Protein AF-A0A564YBV9-F1 (afdb_monomer_lite)

Structure (mmCIF, N/CA/C/O backbone):
data_AF-A0A564YBV9-F1
#
_entry.id   AF-A0A564YBV9-F1
#
loop_
_atom_site.group_PDB
_atom_site.id
_atom_site.type_symbol
_atom_site.label_atom_id
_atom_site.label_alt_id
_atom_site.label_comp_id
_atom_site.label_asym_id
_atom_site.label_entity_id
_atom_site.label_seq_id
_atom_site.pdbx_PDB_ins_code
_atom_site.Cartn_x
_atom_site.Cartn_y
_atom_site.Cartn_z
_atom_site.occupancy
_atom_site.B_iso_or_equiv
_atom_site.auth_seq_id
_atom_site.auth_comp_id
_atom_site.auth_asym_id
_atom_site.auth_atom_id
_atom_site.pdbx_PDB_model_num
ATOM 1 N N . MET A 1 1 ? 28.459 31.994 -15.730 1.00 52.47 1 MET A N 1
ATOM 2 C CA . MET A 1 1 ? 27.189 31.229 -15.666 1.00 52.47 1 MET A CA 1
ATOM 3 C C . MET A 1 1 ? 26.788 30.588 -17.004 1.00 52.47 1 MET A C 1
ATOM 5 O O . MET A 1 1 ? 25.955 29.699 -17.002 1.00 52.47 1 MET A O 1
ATOM 9 N N . THR A 1 2 ? 27.406 30.955 -18.134 1.00 53.72 2 THR A N 1
ATOM 10 C CA . THR A 1 2 ? 27.138 30.392 -19.476 1.00 53.72 2 THR A CA 1
ATOM 11 C C . THR A 1 2 ? 27.964 29.143 -19.844 1.00 53.72 2 THR A C 1
ATOM 13 O O . THR A 1 2 ? 27.590 28.426 -20.763 1.00 53.72 2 THR A O 1
ATOM 16 N N . PHE A 1 3 ? 29.048 28.832 -19.117 1.00 54.91 3 PHE A N 1
ATOM 17 C CA . PHE A 1 3 ? 29.928 27.680 -19.401 1.00 54.91 3 PHE A CA 1
ATOM 18 C C . PHE A 1 3 ? 29.338 26.325 -18.952 1.00 54.91 3 PHE A C 1
ATOM 20 O O . PHE A 1 3 ? 29.432 25.338 -19.670 1.00 54.91 3 PHE A O 1
ATOM 27 N N . PHE A 1 4 ? 28.636 26.287 -17.813 1.00 57.47 4 PHE A N 1
ATOM 28 C CA . PHE A 1 4 ? 27.984 25.070 -17.299 1.00 57.47 4 PHE A CA 1
ATOM 29 C C . PHE A 1 4 ? 26.747 24.644 -18.106 1.00 57.47 4 PHE A C 1
ATOM 31 O O . PHE A 1 4 ? 26.401 23.468 -18.129 1.00 57.47 4 PHE A O 1
ATOM 38 N N . ILE A 1 5 ? 26.107 25.579 -18.815 1.00 58.81 5 ILE A N 1
ATOM 39 C CA . ILE A 1 5 ? 24.965 25.280 -19.691 1.00 58.81 5 ILE A CA 1
ATOM 40 C C . ILE A 1 5 ? 25.438 24.560 -20.963 1.00 58.81 5 ILE A C 1
ATOM 42 O O . ILE A 1 5 ? 24.758 23.661 -21.440 1.00 58.81 5 ILE A O 1
ATOM 46 N N . ASN A 1 6 ? 26.628 24.884 -21.480 1.00 55.28 6 ASN A N 1
ATOM 47 C CA . ASN A 1 6 ? 27.149 24.274 -22.706 1.00 55.28 6 ASN A CA 1
ATOM 48 C C . ASN A 1 6 ? 27.564 22.799 -22.508 1.00 55.28 6 ASN A C 1
ATOM 50 O O . ASN A 1 6 ? 27.391 21.994 -23.414 1.00 55.28 6 ASN A O 1
ATOM 54 N N . VAL A 1 7 ? 28.038 22.418 -21.314 1.00 61.78 7 VAL A N 1
ATOM 55 C CA . VAL A 1 7 ? 28.388 21.018 -20.985 1.00 61.78 7 VAL A CA 1
ATOM 56 C C . VAL A 1 7 ? 27.153 20.111 -20.936 1.00 61.78 7 VAL A C 1
ATOM 58 O O . VAL A 1 7 ? 27.211 18.988 -21.420 1.00 61.78 7 VAL A O 1
ATOM 61 N N . SER A 1 8 ? 26.022 20.601 -20.419 1.00 57.41 8 SER A N 1
ATOM 62 C CA . SER A 1 8 ? 24.785 19.809 -20.308 1.00 57.41 8 SER A CA 1
ATOM 63 C C . SER A 1 8 ? 24.135 19.498 -21.668 1.00 57.41 8 SER A C 1
ATOM 65 O O . SER A 1 8 ? 23.466 18.483 -21.817 1.00 57.41 8 SER A O 1
ATOM 67 N N . ILE A 1 9 ? 24.342 20.354 -22.677 1.00 62.56 9 ILE A N 1
ATOM 68 C CA . ILE A 1 9 ? 23.756 20.192 -24.024 1.00 62.56 9 ILE A CA 1
ATOM 69 C C . ILE A 1 9 ? 24.634 19.292 -24.917 1.00 62.56 9 ILE A C 1
ATOM 71 O O . ILE A 1 9 ? 24.149 18.729 -25.893 1.00 62.56 9 ILE A O 1
ATOM 75 N N . ASN A 1 10 ? 25.921 19.142 -24.585 1.00 62.81 10 ASN A N 1
ATOM 76 C CA . ASN A 1 10 ? 26.896 18.391 -25.381 1.00 62.81 10 ASN A CA 1
ATOM 77 C C . ASN A 1 10 ? 27.165 16.968 -24.867 1.00 62.81 10 ASN A C 1
ATOM 79 O O . ASN A 1 10 ? 28.058 16.313 -25.400 1.00 62.81 10 ASN A O 1
ATOM 83 N N . THR A 1 11 ? 26.434 16.463 -23.866 1.00 68.69 11 THR A N 1
ATOM 84 C CA . THR A 1 11 ? 26.545 15.045 -23.497 1.00 68.69 11 THR A CA 1
ATOM 85 C C . THR A 1 11 ? 25.860 14.197 -24.572 1.00 68.69 11 THR A C 1
ATOM 87 O O . THR A 1 11 ? 24.644 14.300 -24.772 1.00 68.69 11 THR A O 1
ATOM 90 N N . PRO A 1 12 ? 26.609 13.378 -25.330 1.00 68.00 12 PRO A N 1
ATOM 91 C CA . PRO A 1 12 ? 25.997 12.542 -26.344 1.00 68.00 12 PRO A CA 1
ATOM 92 C C . PRO A 1 12 ? 25.107 11.508 -25.643 1.00 68.00 12 PRO A C 1
ATOM 94 O O . PRO A 1 12 ? 25.482 10.933 -24.622 1.00 68.00 12 PRO A O 1
ATOM 97 N N . ILE A 1 13 ? 23.928 11.230 -26.208 1.00 67.62 13 ILE A N 1
ATOM 98 C CA . ILE A 1 13 ? 22.964 10.232 -25.693 1.00 67.62 13 ILE A CA 1
ATOM 99 C C . ILE A 1 13 ? 23.581 8.841 -25.449 1.00 67.62 13 ILE A C 1
ATOM 101 O O . ILE A 1 13 ? 23.002 8.013 -24.754 1.00 67.62 13 ILE A O 1
ATOM 105 N N . THR A 1 14 ? 24.762 8.584 -26.014 1.00 68.75 14 THR A N 1
ATOM 106 C CA . THR A 1 14 ? 25.563 7.369 -25.849 1.00 68.75 14 THR A CA 1
ATOM 107 C C . THR A 1 14 ? 26.197 7.224 -24.465 1.00 68.75 14 THR A C 1
ATOM 109 O O . THR A 1 14 ? 26.550 6.111 -24.091 1.00 68.75 14 THR A O 1
ATOM 112 N N . GLU A 1 15 ? 26.337 8.312 -23.703 1.00 74.00 15 GLU A N 1
ATOM 113 C CA . GLU A 1 15 ? 26.874 8.304 -22.331 1.00 74.00 15 GLU A CA 1
ATOM 114 C C . GLU A 1 15 ? 25.774 8.232 -21.258 1.00 74.00 15 GLU A C 1
ATOM 116 O O . GLU A 1 15 ? 26.062 8.111 -20.067 1.00 74.00 15 GLU A O 1
ATOM 121 N N . MET A 1 16 ? 24.499 8.270 -21.660 1.00 73.88 16 MET A N 1
ATOM 122 C CA . MET A 1 16 ? 23.376 8.127 -20.736 1.00 73.88 16 MET A CA 1
ATOM 123 C C . MET A 1 16 ? 23.202 6.654 -20.348 1.00 73.88 16 MET A C 1
ATOM 125 O O . MET A 1 16 ? 22.972 5.785 -21.190 1.00 73.88 16 MET A O 1
ATOM 129 N N . SER A 1 17 ? 23.279 6.360 -19.049 1.00 75.00 17 SER A N 1
ATOM 130 C CA . SER A 1 17 ? 22.996 5.026 -18.516 1.00 75.00 17 SER A CA 1
ATOM 131 C C . SER A 1 17 ? 21.558 4.613 -18.833 1.00 75.00 17 SER A C 1
ATOM 133 O O . SER A 1 17 ? 20.626 5.393 -18.624 1.00 75.00 17 SER A O 1
ATOM 135 N N . ARG A 1 18 ? 21.358 3.371 -19.288 1.00 73.44 18 ARG A N 1
ATOM 136 C CA . ARG A 1 18 ? 20.024 2.852 -19.613 1.00 73.44 18 ARG A CA 1
ATOM 137 C C . ARG A 1 18 ? 19.127 2.881 -18.374 1.00 73.44 18 ARG A C 1
ATOM 139 O O . ARG A 1 18 ? 19.480 2.291 -17.356 1.00 73.44 18 ARG A O 1
ATOM 146 N N . TYR A 1 19 ? 17.953 3.505 -18.482 1.00 74.81 19 TYR A N 1
ATOM 147 C CA . TYR A 1 19 ? 16.932 3.410 -17.442 1.00 74.81 19 TYR A CA 1
ATOM 148 C C . TYR A 1 19 ? 16.451 1.961 -17.347 1.00 74.81 19 TYR A C 1
ATOM 150 O O . TYR A 1 19 ? 15.823 1.434 -18.268 1.00 74.81 19 TYR A O 1
ATOM 158 N N . VAL A 1 20 ? 16.793 1.310 -16.241 1.00 75.88 20 VAL A N 1
ATOM 159 C CA . VAL A 1 20 ? 16.244 0.010 -15.871 1.00 75.88 20 VAL A CA 1
ATOM 160 C C . VAL A 1 20 ? 15.146 0.287 -14.848 1.00 75.88 20 VAL A C 1
ATOM 162 O O . VAL A 1 20 ? 15.434 0.926 -13.833 1.00 75.88 20 VAL A O 1
ATOM 165 N N . PRO A 1 21 ? 13.896 -0.144 -15.095 1.00 71.19 21 PRO A N 1
ATOM 166 C CA . PRO A 1 21 ? 12.831 0.054 -14.128 1.00 71.19 21 PRO A CA 1
ATOM 167 C C . PRO A 1 21 ? 13.212 -0.622 -12.800 1.00 71.19 21 PRO A C 1
ATOM 169 O O . PRO A 1 21 ? 13.680 -1.763 -12.810 1.00 71.19 21 PRO A O 1
ATOM 172 N N . PRO A 1 22 ? 13.013 0.052 -11.652 1.00 75.69 22 PRO A N 1
ATOM 173 C CA . PRO A 1 22 ? 13.451 -0.443 -10.344 1.00 75.69 22 PRO A CA 1
ATOM 174 C C . PRO A 1 22 ? 12.734 -1.727 -9.907 1.00 75.69 22 PRO A C 1
ATOM 176 O O . PRO A 1 22 ? 13.202 -2.423 -9.011 1.00 75.69 22 PRO A O 1
ATOM 179 N N . ILE A 1 23 ? 11.600 -2.053 -10.533 1.00 75.88 23 ILE A N 1
ATOM 180 C CA . ILE A 1 23 ? 10.804 -3.242 -10.236 1.00 75.88 23 ILE A CA 1
ATOM 181 C C . ILE A 1 23 ? 10.593 -4.022 -11.529 1.00 75.88 23 ILE A C 1
ATOM 183 O O . ILE A 1 23 ? 10.124 -3.476 -12.528 1.00 75.88 23 ILE A O 1
ATOM 187 N N . ASN A 1 24 ? 10.925 -5.311 -11.484 1.00 76.06 24 ASN A N 1
ATOM 188 C CA . ASN A 1 24 ? 10.732 -6.227 -12.599 1.00 76.06 24 ASN A CA 1
ATOM 189 C C . ASN A 1 24 ? 9.225 -6.458 -12.852 1.00 76.06 24 ASN A C 1
ATOM 191 O O . ASN A 1 24 ? 8.508 -6.769 -11.895 1.00 76.06 24 ASN A O 1
ATOM 195 N N . PRO A 1 25 ? 8.747 -6.382 -14.109 1.00 75.00 25 PRO A N 1
ATOM 196 C CA . PRO A 1 25 ? 7.341 -6.602 -14.442 1.00 75.00 25 PRO A CA 1
ATOM 197 C C . PRO A 1 25 ? 6.736 -7.917 -13.953 1.00 75.00 25 PRO A C 1
ATOM 199 O O . PRO A 1 25 ? 5.549 -7.969 -13.632 1.00 75.00 25 PRO A O 1
ATOM 202 N N . SER A 1 26 ? 7.547 -8.965 -13.812 1.00 81.50 26 SER A N 1
ATOM 203 C CA . SER A 1 26 ? 7.098 -10.261 -13.292 1.00 81.50 26 SER A CA 1
ATOM 204 C C . SER A 1 26 ? 6.642 -10.214 -11.828 1.00 81.50 26 SER A C 1
ATOM 206 O O . SER A 1 26 ? 5.952 -11.123 -11.374 1.00 81.50 26 SER A O 1
ATOM 208 N N . LEU A 1 27 ? 7.026 -9.179 -11.072 1.00 81.12 27 LEU A N 1
ATOM 209 C CA . LEU A 1 27 ? 6.704 -9.038 -9.649 1.00 81.12 27 LEU A CA 1
ATOM 210 C C . LEU A 1 27 ? 5.463 -8.173 -9.387 1.00 81.12 27 LEU A C 1
ATOM 212 O O . LEU A 1 27 ? 4.928 -8.226 -8.279 1.00 81.12 27 LEU A O 1
ATOM 216 N N . TYR A 1 28 ? 4.972 -7.422 -10.380 1.00 80.25 28 TYR A N 1
ATOM 217 C CA . TYR A 1 28 ? 3.763 -6.599 -10.244 1.00 80.25 28 TYR A CA 1
ATOM 218 C C . TYR A 1 28 ? 2.524 -7.377 -9.770 1.00 80.25 28 TYR A C 1
ATOM 220 O O . TYR A 1 28 ? 1.918 -6.937 -8.790 1.00 80.25 28 TYR A O 1
ATOM 228 N N . PRO A 1 29 ? 2.151 -8.531 -10.365 1.00 83.62 29 PRO A N 1
ATOM 229 C CA . PRO A 1 29 ? 0.953 -9.254 -9.936 1.00 83.62 29 PRO A CA 1
ATOM 230 C C . PRO A 1 29 ? 1.075 -9.790 -8.508 1.00 83.62 29 PRO A C 1
ATOM 232 O O . PRO A 1 29 ? 0.129 -9.698 -7.729 1.00 83.62 29 PRO A O 1
ATOM 235 N N . THR A 1 30 ? 2.245 -10.313 -8.138 1.00 87.88 30 THR A N 1
ATOM 236 C CA . THR A 1 30 ? 2.478 -10.881 -6.805 1.00 87.88 30 THR A CA 1
ATOM 237 C C . THR A 1 30 ? 2.420 -9.806 -5.726 1.00 87.88 30 THR A C 1
ATOM 239 O O . THR A 1 30 ? 1.744 -9.995 -4.717 1.00 87.88 30 THR A O 1
ATOM 242 N N . LEU A 1 31 ? 3.081 -8.663 -5.941 1.00 86.94 31 LEU A N 1
ATOM 243 C CA . LEU A 1 31 ? 3.051 -7.542 -5.000 1.00 86.94 31 LEU A CA 1
ATOM 244 C C . LEU A 1 31 ? 1.642 -6.943 -4.903 1.00 86.94 31 LEU A C 1
ATOM 246 O O . LEU A 1 31 ? 1.128 -6.786 -3.798 1.00 86.94 31 LEU A O 1
ATOM 250 N N . GLY A 1 32 ? 0.980 -6.692 -6.036 1.00 88.06 32 GLY A N 1
ATOM 251 C CA . GLY A 1 32 ? -0.387 -6.168 -6.064 1.00 88.06 32 GLY A CA 1
ATOM 252 C C . GLY A 1 32 ? -1.372 -7.057 -5.308 1.00 88.06 32 GLY A C 1
ATOM 253 O O . GLY A 1 32 ? -2.091 -6.568 -4.440 1.00 88.06 32 GLY A O 1
ATOM 254 N N . MET A 1 33 ? -1.356 -8.369 -5.554 1.00 88.69 33 MET A N 1
ATOM 255 C CA . MET A 1 33 ? -2.211 -9.329 -4.844 1.00 88.69 33 MET A CA 1
ATOM 256 C C . MET A 1 33 ? -1.936 -9.338 -3.338 1.00 88.69 33 MET A C 1
ATOM 258 O O . MET A 1 33 ? -2.872 -9.279 -2.544 1.00 88.69 33 MET A O 1
ATOM 262 N N . LEU A 1 34 ? -0.667 -9.370 -2.929 1.00 91.69 34 LEU A N 1
ATOM 263 C CA . LEU A 1 34 ? -0.286 -9.468 -1.519 1.00 91.69 34 LEU A CA 1
ATOM 264 C C . LEU A 1 34 ? -0.695 -8.205 -0.739 1.00 91.69 34 LEU A C 1
ATOM 266 O O . LEU A 1 34 ? -1.352 -8.311 0.298 1.00 91.6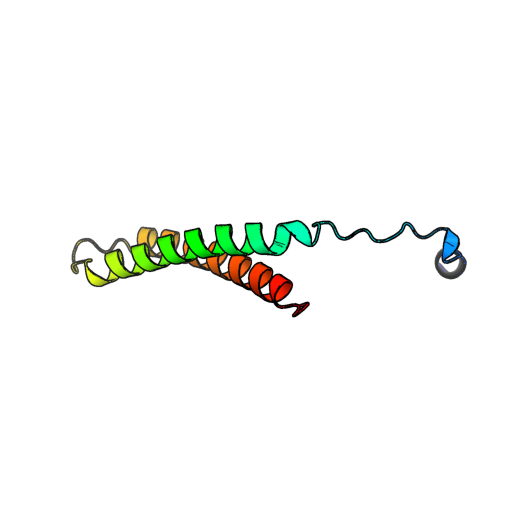9 34 LEU A O 1
ATOM 270 N N . LEU A 1 35 ? -0.385 -7.014 -1.267 1.00 90.00 35 LEU A N 1
ATOM 271 C CA . LEU A 1 35 ? -0.779 -5.746 -0.643 1.00 90.00 35 LEU A CA 1
ATOM 272 C C . LEU A 1 35 ? -2.304 -5.578 -0.608 1.00 90.00 35 LEU A C 1
ATOM 274 O O . LEU A 1 35 ? -2.849 -5.146 0.408 1.00 90.00 35 LEU A O 1
ATOM 278 N N . THR A 1 36 ? -2.998 -5.964 -1.682 1.00 91.06 36 THR A N 1
ATOM 279 C CA . THR A 1 36 ? -4.459 -5.835 -1.771 1.00 91.06 36 THR A CA 1
ATOM 280 C C . THR A 1 36 ? -5.164 -6.783 -0.804 1.00 91.06 36 THR A C 1
ATOM 282 O O . THR A 1 36 ? -6.068 -6.353 -0.094 1.00 91.06 36 THR A O 1
ATOM 285 N N . VAL A 1 37 ? -4.744 -8.050 -0.706 1.00 93.38 37 VAL A N 1
ATOM 286 C CA . VAL A 1 37 ? -5.357 -9.033 0.209 1.00 93.38 37 VAL A CA 1
ATOM 287 C C . VAL A 1 37 ? -5.222 -8.591 1.666 1.00 93.38 37 VAL A C 1
ATOM 289 O O . VAL A 1 37 ? -6.203 -8.616 2.411 1.00 93.38 37 VAL A O 1
ATOM 292 N N . ILE A 1 38 ? -4.034 -8.132 2.066 1.00 91.31 38 ILE A N 1
ATOM 293 C CA . ILE A 1 38 ? -3.811 -7.614 3.421 1.00 91.31 38 ILE A CA 1
ATOM 294 C C . ILE A 1 38 ? -4.625 -6.330 3.649 1.00 91.31 38 ILE A C 1
ATOM 296 O O . ILE A 1 38 ? -5.250 -6.179 4.698 1.00 91.31 38 ILE A O 1
ATOM 300 N N . GLY A 1 39 ? -4.684 -5.434 2.658 1.00 90.50 39 GLY A N 1
ATOM 301 C CA . GLY A 1 39 ? -5.486 -4.210 2.713 1.00 90.50 39 GLY A CA 1
ATOM 302 C C . GLY A 1 39 ? -6.983 -4.475 2.909 1.00 90.50 39 GLY A C 1
ATOM 303 O O . GLY A 1 39 ? -7.594 -3.878 3.796 1.00 90.50 39 GLY A O 1
ATOM 304 N N . VAL A 1 40 ? -7.569 -5.413 2.152 1.00 91.12 40 VAL A N 1
ATOM 305 C CA . VAL A 1 40 ? -8.976 -5.831 2.325 1.00 91.12 40 VAL A CA 1
ATOM 306 C C . VAL A 1 40 ? -9.198 -6.424 3.713 1.00 91.12 40 VAL A C 1
ATOM 308 O O . VAL A 1 40 ? -10.211 -6.126 4.342 1.00 91.12 40 VAL A O 1
ATOM 311 N N . PHE A 1 41 ? -8.260 -7.233 4.212 1.00 89.88 41 PHE A N 1
ATOM 312 C CA . PHE A 1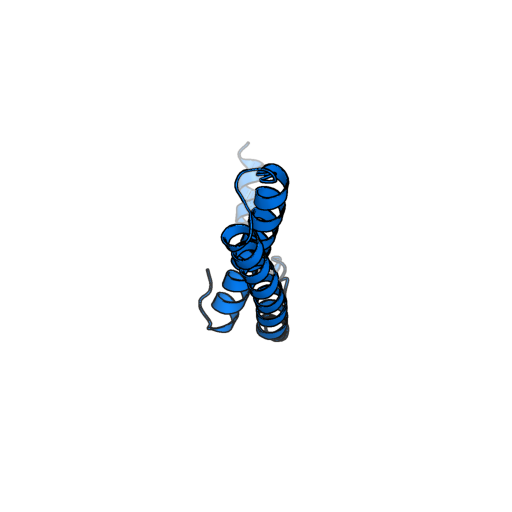 41 ? -8.379 -7.841 5.534 1.00 89.88 41 PHE A CA 1
ATOM 313 C C . PHE A 1 41 ? -8.449 -6.782 6.645 1.00 89.88 41 PHE A C 1
ATOM 315 O O . PHE A 1 41 ? -9.363 -6.816 7.470 1.00 89.88 41 PHE A O 1
ATOM 322 N N . PHE A 1 42 ? -7.547 -5.795 6.628 1.00 86.69 42 PHE A N 1
ATOM 323 C CA . PHE A 1 42 ? -7.579 -4.686 7.589 1.00 86.69 42 PHE A CA 1
ATOM 324 C C . PHE A 1 42 ? -8.825 -3.806 7.435 1.00 86.69 42 PHE A C 1
ATOM 326 O O . PHE A 1 42 ? -9.393 -3.377 8.439 1.00 86.69 42 PHE A O 1
ATOM 333 N N . MET A 1 43 ? -9.286 -3.568 6.205 1.00 87.56 43 MET A N 1
ATOM 334 C CA . MET A 1 43 ? -10.495 -2.781 5.947 1.00 87.56 43 MET A CA 1
ATOM 335 C C . MET A 1 43 ? -11.770 -3.490 6.429 1.00 87.56 43 MET A C 1
ATOM 337 O O . MET A 1 43 ? -12.633 -2.864 7.040 1.00 87.56 43 MET A O 1
ATOM 341 N N . ALA A 1 44 ? -11.877 -4.803 6.222 1.00 89.19 44 ALA A N 1
ATOM 342 C CA . ALA A 1 44 ? -12.979 -5.603 6.749 1.00 89.19 44 ALA A CA 1
ATOM 343 C C . ALA A 1 44 ? -12.979 -5.606 8.285 1.00 89.19 44 ALA A C 1
ATOM 345 O O . ALA A 1 44 ? -14.028 -5.459 8.911 1.00 89.19 44 ALA A O 1
ATOM 346 N N . TRP A 1 45 ? -11.797 -5.715 8.892 1.00 83.94 45 TRP A N 1
ATOM 347 C CA . TRP A 1 45 ? -11.633 -5.666 10.342 1.00 83.94 45 TRP A CA 1
ATOM 348 C C . TRP A 1 45 ? -12.034 -4.301 10.927 1.00 83.94 45 TRP A C 1
ATOM 350 O O . TRP A 1 45 ? -12.697 -4.247 11.963 1.00 83.94 45 TRP A O 1
ATOM 360 N N . PHE A 1 46 ? -11.717 -3.202 10.232 1.00 82.94 46 PHE A N 1
ATOM 361 C CA . PHE A 1 46 ? -12.187 -1.856 10.575 1.00 82.94 46 PHE A CA 1
ATOM 362 C C . PHE A 1 46 ? -13.720 -1.763 10.551 1.00 82.94 46 PHE A C 1
ATOM 364 O O . PHE A 1 46 ? -14.311 -1.308 11.530 1.00 82.94 46 PHE A O 1
ATOM 371 N N . PHE A 1 47 ? -14.376 -2.275 9.502 1.00 83.06 47 PHE A N 1
ATOM 372 C CA . PHE A 1 47 ? -15.840 -2.286 9.447 1.00 83.06 47 PHE A CA 1
ATOM 373 C C . PHE A 1 47 ? -16.464 -3.111 10.571 1.00 83.06 47 PHE A C 1
ATOM 375 O O . PHE A 1 47 ? -17.438 -2.662 11.166 1.00 83.06 47 PHE A O 1
ATOM 382 N N . VAL A 1 48 ? -15.902 -4.277 10.906 1.00 85.25 48 VAL A N 1
ATOM 383 C CA . VAL A 1 48 ? -16.388 -5.101 12.028 1.00 85.25 48 VAL A CA 1
ATOM 384 C C . VAL A 1 48 ? -16.255 -4.364 13.363 1.00 85.25 48 VAL A C 1
ATOM 386 O O . VAL A 1 48 ? -17.174 -4.419 14.184 1.00 85.25 48 VAL A O 1
ATOM 389 N N . TYR A 1 49 ? -15.153 -3.645 13.586 1.00 79.56 49 TYR A N 1
ATOM 390 C CA . TYR A 1 49 ? -15.010 -2.827 14.790 1.00 79.56 49 TYR A CA 1
ATOM 391 C C . TYR A 1 49 ? -15.999 -1.666 14.836 1.00 79.56 49 TYR A C 1
ATOM 393 O O . TYR A 1 49 ? -16.600 -1.439 15.886 1.00 79.56 49 TYR A O 1
ATOM 401 N N . GLU A 1 50 ? -16.221 -0.977 13.720 1.00 77.25 50 GLU A N 1
ATOM 402 C CA . GLU A 1 50 ? -17.132 0.166 13.681 1.00 77.25 50 GLU A CA 1
ATOM 403 C C . GLU A 1 50 ? -18.602 -0.250 13.858 1.00 77.25 50 GLU A C 1
ATOM 405 O O . GLU A 1 50 ? -19.334 0.402 14.603 1.00 77.25 50 GLU A O 1
ATOM 410 N N . ILE A 1 51 ? -19.032 -1.375 13.268 1.00 79.88 51 ILE A N 1
ATOM 411 C CA . ILE A 1 51 ? -20.415 -1.872 13.422 1.00 79.88 51 ILE A CA 1
ATOM 412 C C . ILE A 1 51 ? -20.691 -2.483 14.804 1.00 79.88 51 ILE A C 1
ATOM 414 O O . ILE A 1 51 ? -21.845 -2.527 15.228 1.00 79.8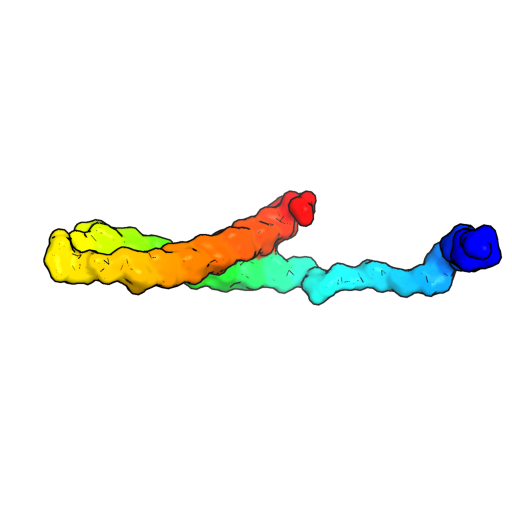8 51 ILE A O 1
ATOM 418 N N . THR A 1 52 ? -19.659 -2.960 15.508 1.00 74.44 52 THR A N 1
ATOM 419 C CA . THR A 1 52 ? -19.805 -3.640 16.813 1.00 74.44 52 THR A CA 1
ATOM 420 C C . THR A 1 52 ? -19.546 -2.697 18.001 1.00 74.44 52 THR A C 1
ATOM 422 O O . THR A 1 52 ? -19.916 -3.004 19.137 1.00 74.44 52 THR A O 1
ATOM 425 N N . GLY A 1 53 ? -18.930 -1.533 17.770 1.00 63.69 53 GLY A N 1
ATOM 426 C CA . GLY A 1 53 ? -18.571 -0.566 18.807 1.00 63.69 53 GLY A CA 1
ATOM 427 C C . GLY A 1 53 ? -19.784 0.101 19.466 1.00 63.69 53 GLY A C 1
ATOM 428 O O . GLY A 1 53 ? -20.463 0.939 18.876 1.00 63.69 53 GLY A O 1
ATOM 429 N N . THR A 1 54 ? -20.047 -0.214 20.737 1.00 59.41 54 THR A N 1
ATOM 430 C CA . THR A 1 54 ? -21.075 0.480 21.530 1.00 59.41 54 THR A CA 1
ATOM 431 C C . THR A 1 54 ? -20.561 1.828 22.064 1.00 59.41 54 THR A C 1
ATOM 433 O O . THR A 1 54 ? -19.366 2.030 22.279 1.00 59.41 54 THR A O 1
ATOM 436 N N . LYS A 1 55 ? -21.484 2.778 22.290 1.00 56.91 55 LYS A N 1
ATOM 437 C CA . LYS A 1 55 ? -21.260 4.223 22.551 1.00 56.91 55 LYS A CA 1
ATOM 438 C C . LYS A 1 55 ? -20.264 4.589 23.675 1.00 56.91 55 LYS A C 1
ATOM 440 O O . LYS A 1 55 ? -19.865 5.745 23.741 1.00 56.91 55 LYS A O 1
ATOM 445 N N . TYR A 1 56 ? -19.885 3.646 24.541 1.00 49.19 56 TYR A N 1
ATOM 446 C CA . TYR A 1 56 ? -19.094 3.872 25.760 1.00 49.19 56 TYR A CA 1
ATOM 447 C C . TYR A 1 56 ? -17.621 3.430 25.670 1.00 49.19 56 TYR A C 1
ATOM 449 O O . TYR A 1 56 ? -16.863 3.701 26.594 1.00 49.19 56 TYR A O 1
ATOM 457 N N . VAL A 1 57 ? -17.197 2.784 24.574 1.00 52.53 57 VAL A N 1
ATOM 458 C CA . VAL A 1 57 ? -15.824 2.248 24.402 1.00 52.53 57 VAL A CA 1
ATOM 459 C C . VAL A 1 57 ? -15.134 2.778 23.133 1.00 52.53 57 VAL A C 1
ATOM 461 O O . VAL A 1 57 ? -14.123 2.234 22.694 1.00 52.53 57 VAL A O 1
ATOM 464 N N . ARG A 1 58 ? -15.696 3.829 22.514 1.00 56.22 58 ARG A N 1
ATOM 465 C CA . ARG A 1 58 ? -15.224 4.388 21.236 1.00 56.22 58 ARG A CA 1
ATOM 466 C C . ARG A 1 58 ? -13.927 5.172 21.412 1.00 56.22 58 ARG A C 1
ATOM 468 O O . ARG A 1 58 ? -13.927 6.384 21.612 1.00 56.22 58 ARG A O 1
ATOM 475 N N . GLU A 1 59 ? -12.817 4.465 21.288 1.00 63.88 59 GLU A N 1
ATOM 476 C CA . GLU A 1 59 ? -11.489 5.041 21.107 1.00 63.88 59 GLU A CA 1
ATOM 477 C C . GLU A 1 59 ? -11.282 5.368 19.620 1.00 63.88 59 GLU A C 1
ATOM 479 O O . GLU A 1 59 ? -10.634 4.614 18.890 1.00 63.88 59 GLU A O 1
ATOM 484 N N . LEU A 1 60 ? -11.805 6.521 19.177 1.00 68.44 60 LEU A N 1
ATOM 485 C CA . LEU A 1 60 ? -11.630 7.039 17.806 1.00 68.44 60 LEU A CA 1
ATOM 486 C C . LEU A 1 60 ? -10.158 7.025 17.357 1.00 68.44 60 LEU A C 1
ATOM 488 O O . LEU A 1 60 ? -9.858 6.871 16.179 1.00 68.44 60 LEU A O 1
ATOM 492 N N . PHE A 1 61 ? -9.225 7.166 18.300 1.00 72.31 61 PHE A N 1
ATOM 493 C CA . PHE A 1 61 ? -7.791 7.165 18.029 1.00 72.31 61 PHE A CA 1
ATOM 494 C C . PHE A 1 61 ? -7.274 5.803 17.542 1.00 72.31 61 PHE A C 1
ATOM 496 O O . PHE A 1 61 ? -6.436 5.737 16.642 1.00 72.31 61 PHE A O 1
ATOM 503 N N . LYS A 1 62 ? -7.783 4.702 18.109 1.00 71.94 62 LYS A N 1
ATOM 504 C CA . LYS A 1 62 ? -7.415 3.342 17.683 1.00 71.94 62 LYS A CA 1
ATOM 505 C C . LYS A 1 62 ? -8.070 3.002 16.350 1.00 71.94 62 LYS A C 1
ATOM 507 O O . LYS A 1 62 ? -7.413 2.440 15.480 1.00 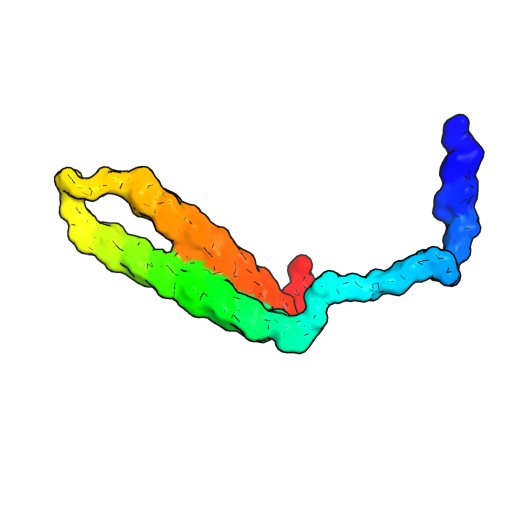71.94 62 LYS A O 1
ATOM 512 N N . GLU A 1 63 ? -9.325 3.404 16.172 1.00 77.88 63 GLU A N 1
ATOM 513 C CA . GLU A 1 63 ? -10.067 3.249 14.916 1.00 77.88 63 GLU A CA 1
ATOM 514 C C . GLU A 1 63 ? -9.368 3.987 13.759 1.00 77.88 63 GLU A C 1
ATOM 516 O O . GLU A 1 63 ? -9.128 3.403 12.700 1.00 77.88 63 GLU A O 1
ATOM 521 N N . LEU A 1 64 ? -8.944 5.236 13.984 1.00 82.12 64 LEU A N 1
ATOM 522 C CA . LEU A 1 64 ? -8.229 6.045 12.994 1.00 82.12 64 LEU A CA 1
ATOM 523 C C . LEU A 1 64 ? -6.863 5.453 12.627 1.00 82.12 64 LEU A C 1
ATOM 525 O O . LEU A 1 64 ? -6.461 5.519 11.465 1.00 82.12 64 LEU A O 1
ATOM 529 N N . LEU A 1 65 ? -6.158 4.844 13.583 1.00 83.62 65 LEU A N 1
ATOM 530 C CA . LEU A 1 65 ? -4.894 4.154 13.321 1.00 83.62 65 LEU A CA 1
ATOM 531 C C . LEU A 1 65 ? -5.090 2.978 12.358 1.00 83.62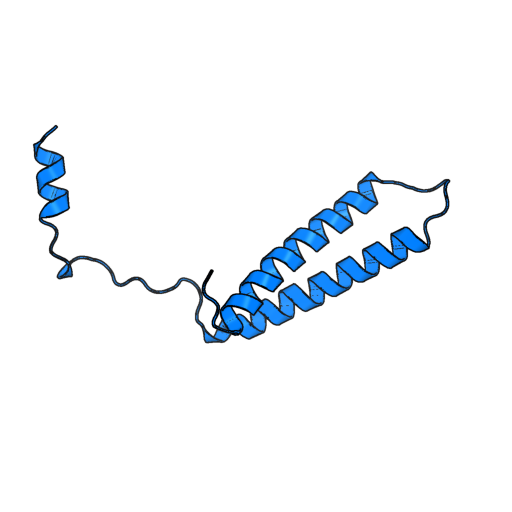 65 LEU A C 1
ATOM 533 O O . LEU A 1 65 ? -4.382 2.887 11.355 1.00 83.62 65 LEU A O 1
ATOM 537 N N . PHE A 1 66 ? -6.078 2.116 12.618 1.00 83.44 66 PHE A N 1
ATOM 538 C CA . PHE A 1 66 ? -6.382 0.989 11.731 1.00 83.44 66 PHE A CA 1
ATOM 539 C C . PHE A 1 66 ? -6.870 1.447 10.354 1.00 83.44 66 PHE A C 1
ATOM 541 O O . PHE A 1 66 ? -6.425 0.901 9.346 1.00 83.44 66 PHE A O 1
ATOM 548 N N . SER A 1 67 ? -7.715 2.480 10.298 1.00 86.50 67 SER A N 1
ATOM 549 C CA . SER A 1 67 ? -8.194 3.075 9.045 1.00 86.50 67 SER A CA 1
ATOM 550 C C . SER A 1 67 ? -7.057 3.686 8.216 1.00 86.50 67 SER A C 1
ATOM 552 O O . SER A 1 67 ? -6.961 3.445 7.012 1.00 86.50 67 SER A O 1
ATOM 554 N N . THR A 1 68 ? -6.128 4.400 8.858 1.00 88.69 68 THR A N 1
ATOM 555 C CA . THR A 1 68 ? -4.968 5.000 8.177 1.00 88.69 68 THR A CA 1
ATOM 556 C C . THR A 1 68 ? -4.053 3.921 7.604 1.00 88.69 68 THR A C 1
ATOM 558 O O . THR A 1 68 ? -3.653 4.004 6.443 1.00 88.69 68 THR A O 1
ATOM 561 N N . VAL A 1 69 ? -3.760 2.877 8.386 1.00 88.56 69 VAL A N 1
ATOM 562 C CA . VAL A 1 69 ? -2.950 1.741 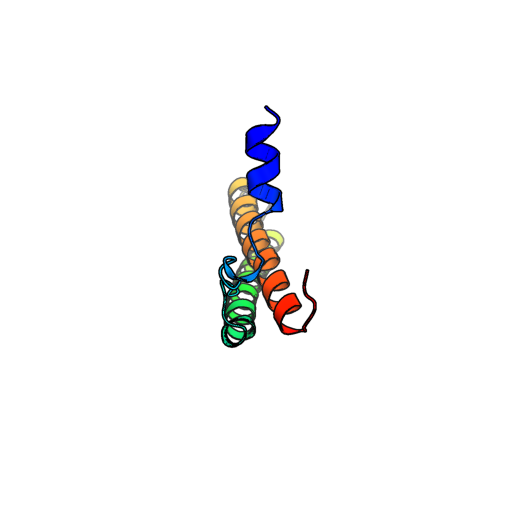7.925 1.00 88.56 69 VAL A CA 1
ATOM 563 C C . VAL A 1 69 ? -3.643 1.033 6.758 1.00 88.56 69 VAL A C 1
ATOM 565 O O . VAL A 1 69 ? -3.019 0.835 5.716 1.00 88.56 69 VAL A O 1
ATOM 568 N N . ALA A 1 70 ? -4.937 0.724 6.882 1.00 89.19 70 ALA A N 1
ATOM 569 C CA . ALA A 1 70 ? -5.711 0.093 5.814 1.00 89.19 70 ALA A CA 1
ATOM 570 C C . ALA A 1 70 ? -5.699 0.928 4.523 1.00 89.19 70 ALA A C 1
ATOM 572 O O . ALA A 1 70 ? -5.448 0.379 3.452 1.00 89.19 70 ALA A O 1
ATOM 573 N N . SER A 1 71 ? -5.895 2.247 4.624 1.00 92.25 71 SER A N 1
ATOM 574 C CA . SER A 1 71 ? -5.892 3.177 3.488 1.00 92.25 71 SER A CA 1
ATOM 575 C C . SER A 1 71 ? -4.555 3.194 2.742 1.00 92.25 71 SER A C 1
ATOM 577 O O . SER A 1 71 ? -4.536 3.111 1.514 1.00 92.25 71 SER A O 1
ATOM 579 N N . VAL A 1 72 ? -3.427 3.216 3.460 1.00 91.88 72 VAL A N 1
ATOM 580 C CA . VAL A 1 72 ? -2.092 3.177 2.836 1.00 91.88 72 VAL A CA 1
ATOM 581 C C . VAL A 1 72 ? -1.872 1.856 2.098 1.00 91.88 72 VAL A C 1
ATOM 583 O O . VAL A 1 72 ? -1.454 1.865 0.939 1.00 91.88 72 VAL A O 1
ATOM 586 N N . PHE A 1 73 ? -2.190 0.720 2.728 1.00 90.94 73 PHE A N 1
ATOM 587 C CA . PHE A 1 73 ? -2.037 -0.591 2.091 1.00 90.94 73 PHE A CA 1
ATOM 588 C C . PHE A 1 73 ? -2.953 -0.756 0.872 1.00 90.94 73 PHE A C 1
ATOM 590 O O . PHE A 1 73 ? -2.500 -1.259 -0.158 1.00 90.94 73 PHE A O 1
ATOM 597 N N . MET A 1 74 ? -4.204 -0.291 0.947 1.00 90.88 74 MET A N 1
ATOM 598 C CA . MET A 1 74 ? -5.129 -0.339 -0.188 1.00 90.88 74 MET A CA 1
ATOM 599 C C . MET A 1 74 ? -4.726 0.604 -1.321 1.00 90.88 74 MET A C 1
ATOM 601 O O . MET A 1 74 ? -4.751 0.208 -2.484 1.00 90.88 74 MET A O 1
ATOM 605 N N . GLY A 1 75 ? -4.308 1.829 -0.995 1.00 90.31 75 GLY A N 1
ATOM 606 C CA . GLY A 1 75 ? -3.866 2.809 -1.983 1.00 90.31 75 GLY A CA 1
ATOM 607 C C . GLY A 1 75 ? -2.667 2.304 -2.781 1.00 90.31 75 GLY A C 1
ATOM 608 O O . GLY A 1 75 ? -2.695 2.307 -4.010 1.00 90.31 75 GLY A O 1
ATOM 609 N N . VAL A 1 76 ? -1.643 1.785 -2.097 1.00 89.81 76 VAL A N 1
ATOM 610 C CA . VAL A 1 76 ? -0.469 1.207 -2.767 1.00 89.81 76 VAL A CA 1
ATOM 611 C C . VAL A 1 76 ? -0.834 -0.085 -3.512 1.00 89.81 76 VAL A C 1
ATOM 613 O O . VAL A 1 76 ? -0.371 -0.289 -4.633 1.00 89.81 76 VAL A O 1
ATOM 616 N N . GLY A 1 77 ? -1.698 -0.936 -2.947 1.00 89.94 77 GLY A N 1
ATOM 617 C CA . GLY A 1 77 ? -2.172 -2.161 -3.604 1.00 89.94 77 GLY A CA 1
ATOM 618 C C . GLY A 1 77 ? -2.857 -1.893 -4.949 1.00 89.94 77 GLY A C 1
ATOM 619 O O . GLY A 1 77 ? -2.522 -2.531 -5.948 1.00 89.94 77 GLY A O 1
ATOM 620 N N . ILE A 1 78 ? -3.735 -0.888 -5.004 1.00 89.75 78 ILE A N 1
ATOM 621 C CA . ILE A 1 78 ? -4.435 -0.477 -6.231 1.00 89.75 78 ILE A CA 1
ATOM 622 C C . ILE A 1 78 ? -3.461 0.033 -7.301 1.00 89.75 78 ILE A C 1
ATOM 624 O O . ILE A 1 78 ? -3.645 -0.289 -8.474 1.00 89.75 78 ILE A O 1
ATOM 628 N N . LEU A 1 79 ? -2.401 0.760 -6.927 1.00 88.75 79 LEU A N 1
ATOM 629 C CA . LEU A 1 79 ? -1.375 1.204 -7.883 1.00 88.75 79 LEU A CA 1
ATOM 630 C C . LEU A 1 79 ? -0.662 0.015 -8.546 1.00 88.75 79 LEU A C 1
ATOM 632 O O . LEU A 1 79 ? -0.482 0.002 -9.763 1.00 88.75 79 LEU A O 1
ATOM 636 N N . PHE A 1 80 ? -0.308 -1.018 -7.775 1.00 85.38 80 PHE A N 1
ATOM 637 C CA . PHE A 1 80 ? 0.316 -2.227 -8.327 1.00 85.38 80 PHE A CA 1
ATOM 638 C C . PHE A 1 80 ? -0.640 -3.047 -9.201 1.00 85.38 80 PHE A C 1
ATOM 640 O O . PHE A 1 80 ? -0.209 -3.620 -10.202 1.00 85.38 80 PHE A O 1
ATOM 647 N N . VAL A 1 81 ? -1.932 -3.083 -8.867 1.00 85.75 81 VAL A N 1
ATOM 648 C CA . VAL A 1 81 ? -2.952 -3.726 -9.711 1.00 85.75 81 VAL A CA 1
ATOM 649 C C . VAL A 1 81 ? -3.168 -2.944 -11.012 1.00 85.75 81 VAL A C 1
ATOM 651 O O . VAL A 1 81 ? -3.253 -3.558 -12.072 1.00 85.75 81 VAL A O 1
ATOM 654 N N . ALA A 1 82 ? -3.193 -1.608 -10.970 1.00 87.12 82 ALA A N 1
ATOM 655 C CA . ALA A 1 82 ? -3.298 -0.771 -12.168 1.00 87.12 82 ALA A CA 1
ATOM 656 C C . ALA A 1 82 ? -2.110 -0.998 -13.121 1.00 87.12 82 ALA A C 1
ATOM 658 O O . ALA A 1 82 ? -2.314 -1.234 -14.315 1.00 87.12 82 ALA A O 1
ATOM 659 N N . LEU A 1 83 ? -0.891 -1.051 -12.570 1.00 84.00 83 LEU A N 1
ATOM 660 C CA . LEU A 1 83 ? 0.317 -1.409 -13.318 1.00 84.00 83 LEU A CA 1
ATOM 661 C C . LEU A 1 83 ? 0.231 -2.820 -13.921 1.00 84.00 83 LEU A C 1
ATOM 663 O O . LEU A 1 83 ? 0.684 -3.031 -15.044 1.00 84.00 83 LEU A O 1
ATOM 667 N N . TRP A 1 84 ? -0.371 -3.782 -13.214 1.00 80.50 84 TRP A N 1
ATOM 668 C CA . TRP A 1 84 ? -0.567 -5.143 -13.726 1.00 80.50 84 TRP A CA 1
ATOM 669 C C . TRP A 1 84 ? -1.567 -5.214 -14.892 1.00 80.50 84 TRP A C 1
ATOM 671 O O . TRP A 1 84 ? -1.322 -5.940 -15.853 1.00 80.50 84 TRP A O 1
ATOM 681 N N . VAL A 1 85 ? -2.650 -4.430 -14.856 1.00 82.12 85 VAL A N 1
ATOM 682 C CA . VAL A 1 85 ? -3.638 -4.331 -15.954 1.00 82.12 85 VAL A CA 1
ATOM 683 C C . VAL A 1 85 ? -3.054 -3.629 -17.197 1.00 82.12 85 VAL A C 1
ATOM 685 O O . VAL A 1 85 ? -3.644 -3.680 -18.275 1.00 82.12 85 VAL A O 1
ATOM 688 N N . GLY A 1 86 ? -1.869 -3.020 -17.081 1.00 79.62 86 GLY A N 1
ATOM 689 C CA . GLY A 1 86 ? -1.199 -2.291 -18.161 1.00 79.62 86 GLY A CA 1
ATOM 690 C C . GLY A 1 86 ? -1.544 -0.801 -18.197 1.00 79.62 86 GLY A C 1
ATOM 691 O O . GLY A 1 86 ? -1.247 -0.127 -19.183 1.00 79.62 86 GLY A O 1
ATOM 692 N N . ILE A 1 87 ? -2.161 -0.278 -17.131 1.00 80.69 87 ILE A N 1
ATOM 693 C CA . ILE A 1 87 ? -2.394 1.154 -16.947 1.00 80.69 87 ILE A CA 1
ATOM 694 C C . ILE A 1 87 ? -1.179 1.716 -16.209 1.00 80.69 87 ILE A C 1
ATOM 696 O O . ILE A 1 87 ? -1.044 1.582 -14.993 1.00 80.69 87 ILE A O 1
ATOM 700 N N . TYR A 1 88 ? -0.276 2.326 -16.971 1.00 71.81 88 TYR A N 1
ATOM 701 C CA . TYR A 1 88 ? 0.869 3.047 -16.426 1.00 71.81 88 TYR A CA 1
ATOM 702 C C . TYR A 1 88 ? 0.404 4.436 -15.969 1.00 71.81 88 TYR A C 1
ATOM 704 O O . TYR A 1 88 ? 0.065 5.275 -16.803 1.00 71.81 88 TYR A O 1
ATOM 712 N N . VAL A 1 89 ? 0.329 4.628 -14.650 1.00 64.94 89 VAL A N 1
ATOM 713 C CA . VAL A 1 89 ? 0.059 5.912 -13.974 1.00 64.94 89 VAL A CA 1
ATOM 714 C C . VAL A 1 89 ? 1.363 6.644 -13.693 1.00 64.94 89 VAL A C 1
ATOM 716 O O . VAL A 1 89 ? 2.343 5.957 -13.323 1.00 64.94 89 VAL A O 1
#

InterPro domains:
  IPR007915 Oligosaccharyltransferase complex subunit [PF05251] (17-89)
  IPR007915 Oligosaccharyltransferase complex subunit [PTHR13636] (15-89)

Radius of gyration: 22.62 Å; chains: 1; bounding box: 51×42×52 Å

Organism: Hymenolepis diminuta (NCBI:txid6216)

Sequence (89 aa):
MTFFINVSINTPITEMSRYVPPINPSLYPTLGMLLTVIGVFFMAWFFVYEITGTKYVRELFKELLFSTVASVFMGVGILFVALWVGIYV

Secondary structure (DSSP, 8-state):
--HHHHHHHS--GGGSPP---SS-GGGHHHHHHHHHHHHHHHHHHHHHHHHH--TTS--HHHHHHHHHHHHHHHHHHHHHHHHHHT---

Foldseek 3Di:
DVPVVVVVVPDPPVPDDDDDPPDDLVCLVVLLVVLQVVLVVLVVVLVVCVVPDDPPPDPVVVSVVSVVVSCVSNVVSVQSVCVNVVNDD

pLDDT: mean 77.51, std 11.96, range [49.19, 93.38]